Protein AF-A0A3E3E5P9-F1 (afdb_monomer_lite)

Secondary structure (DSSP, 8-state):
-------S-HHHHHHHHHTT---STT-HHHHHHHHHTTSSSPPEEEE-SS-EEEE---TT-------S---HHHHHHHHHHHHH-TT----

Structure (mmCIF, N/CA/C/O backbone):
data_AF-A0A3E3E5P9-F1
#
_entry.id   AF-A0A3E3E5P9-F1
#
loop_
_atom_site.group_PDB
_atom_site.id
_atom_site.type_symbol
_atom_site.label_atom_id
_atom_site.label_alt_id
_atom_site.label_comp_id
_atom_site.label_asym_id
_atom_site.label_entity_id
_atom_site.label_seq_id
_atom_site.pdbx_PDB_ins_code
_atom_site.Cartn_x
_atom_site.Cartn_y
_atom_site.Cartn_z
_atom_site.occupancy
_atom_site.B_iso_or_equiv
_atom_site.auth_seq_id
_atom_site.auth_comp_id
_atom_site.auth_asym_id
_atom_site.auth_atom_id
_atom_site.pdbx_PDB_model_num
ATOM 1 N N . MET A 1 1 ? 1.465 12.434 -20.240 1.00 42.09 1 MET A N 1
ATOM 2 C CA . MET A 1 1 ? 2.055 11.906 -18.991 1.00 42.09 1 MET A CA 1
ATOM 3 C C . MET A 1 1 ? 3.185 10.954 -19.356 1.00 42.09 1 MET A C 1
ATOM 5 O O . MET A 1 1 ? 2.935 9.788 -19.615 1.00 42.09 1 MET A O 1
ATOM 9 N N . SER A 1 2 ? 4.412 11.457 -19.466 1.00 47.69 2 SER A N 1
ATOM 10 C CA . SER A 1 2 ? 5.605 10.660 -19.782 1.00 47.69 2 SER A CA 1
ATOM 11 C C . SER A 1 2 ? 6.449 10.490 -18.518 1.00 47.69 2 SER A C 1
ATOM 13 O O . SER A 1 2 ? 7.516 11.081 -18.387 1.00 47.69 2 SER A O 1
ATOM 15 N N . GLY A 1 3 ? 5.924 9.741 -17.548 1.00 58.12 3 GLY A N 1
ATOM 16 C CA . GLY A 1 3 ? 6.714 9.279 -16.411 1.00 58.12 3 GLY A CA 1
ATOM 17 C C . GLY A 1 3 ? 7.428 7.994 -16.810 1.00 58.12 3 GLY A C 1
ATOM 18 O O . GLY A 1 3 ? 6.768 6.997 -17.097 1.00 58.12 3 GLY A O 1
ATOM 19 N N . ILE A 1 4 ? 8.760 8.013 -16.868 1.00 57.75 4 ILE A N 1
ATOM 20 C CA . ILE A 1 4 ? 9.549 6.797 -17.084 1.00 57.75 4 ILE A CA 1
ATOM 21 C C . ILE A 1 4 ? 9.437 5.962 -15.806 1.00 57.75 4 ILE A C 1
ATOM 23 O O . ILE A 1 4 ? 9.989 6.321 -14.768 1.00 57.75 4 ILE A O 1
ATOM 27 N N . GLN A 1 5 ? 8.695 4.859 -15.877 1.00 62.97 5 GLN A N 1
ATOM 28 C CA . GLN A 1 5 ? 8.636 3.876 -14.800 1.00 62.97 5 GLN A CA 1
ATOM 29 C C . GLN A 1 5 ? 9.952 3.094 -14.793 1.00 62.97 5 GLN A C 1
ATOM 31 O O . GLN A 1 5 ? 10.289 2.441 -15.779 1.00 62.97 5 GLN A O 1
ATOM 36 N N . THR A 1 6 ? 10.717 3.186 -13.704 1.00 73.25 6 THR A N 1
ATOM 37 C CA . THR A 1 6 ? 12.026 2.531 -13.579 1.00 7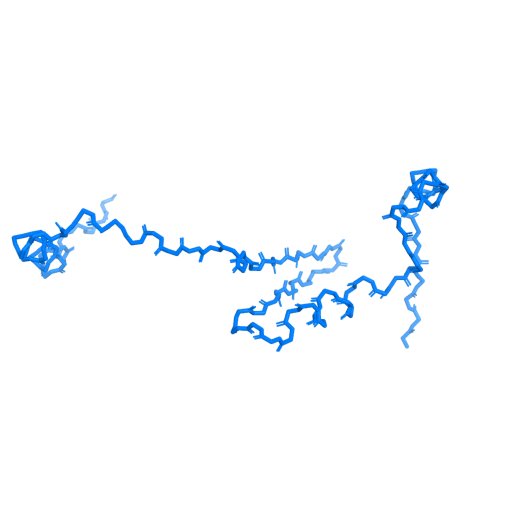3.25 6 THR A CA 1
ATOM 38 C C . THR A 1 6 ? 12.158 1.764 -12.268 1.00 73.25 6 THR A C 1
ATOM 40 O O . THR A 1 6 ? 11.562 2.111 -11.246 1.00 73.25 6 THR A O 1
ATOM 43 N N . TYR A 1 7 ? 12.974 0.713 -12.295 1.00 81.81 7 TYR A N 1
ATOM 44 C CA . TYR A 1 7 ? 13.324 -0.080 -11.127 1.00 81.81 7 TYR A CA 1
ATOM 45 C C . TYR A 1 7 ? 14.465 0.590 -10.362 1.00 81.81 7 TYR A C 1
ATOM 47 O O . TYR A 1 7 ? 15.552 0.771 -10.905 1.00 81.81 7 TYR A O 1
ATOM 55 N N . ARG A 1 8 ? 14.274 0.875 -9.067 1.00 85.56 8 ARG A N 1
ATOM 56 C CA . ARG A 1 8 ? 15.386 1.344 -8.215 1.00 85.56 8 ARG A CA 1
ATOM 57 C C . ARG A 1 8 ? 16.436 0.258 -7.958 1.00 85.56 8 ARG A C 1
ATOM 59 O O . ARG A 1 8 ? 17.612 0.569 -7.828 1.00 85.56 8 ARG A O 1
ATOM 66 N N . ASN A 1 9 ? 16.021 -1.011 -7.905 1.00 91.88 9 ASN A N 1
ATOM 67 C CA . ASN A 1 9 ? 16.921 -2.156 -7.761 1.00 91.88 9 ASN A CA 1
ATOM 68 C C . ASN A 1 9 ? 16.515 -3.301 -8.714 1.00 91.88 9 ASN A C 1
ATOM 70 O O . ASN A 1 9 ? 15.715 -4.159 -8.336 1.00 91.88 9 ASN A O 1
ATOM 74 N N . PRO A 1 10 ? 17.070 -3.341 -9.940 1.00 90.81 10 PRO A N 1
ATOM 75 C CA . PRO A 1 10 ? 16.727 -4.357 -10.939 1.00 90.81 10 PRO A CA 1
ATOM 76 C C . PRO A 1 10 ? 17.045 -5.797 -10.513 1.00 90.81 10 PRO A C 1
ATOM 78 O O . PRO A 1 10 ? 16.341 -6.724 -10.902 1.00 90.81 10 PRO A O 1
ATOM 81 N N . ARG A 1 11 ? 18.089 -6.008 -9.696 1.00 94.94 11 ARG A N 1
ATOM 82 C CA . ARG A 1 11 ? 18.461 -7.352 -9.221 1.00 94.94 11 ARG A CA 1
ATOM 83 C C . ARG A 1 11 ? 17.424 -7.906 -8.251 1.00 94.94 11 ARG A C 1
ATOM 85 O O . ARG A 1 11 ? 17.036 -9.061 -8.377 1.00 94.94 11 ARG A O 1
ATOM 92 N N . LEU A 1 12 ? 16.962 -7.077 -7.314 1.00 94.31 12 LEU A N 1
ATOM 93 C CA . LEU A 1 12 ? 15.931 -7.470 -6.353 1.00 94.31 12 LEU A CA 1
ATOM 94 C C . LEU A 1 12 ? 14.613 -7.803 -7.060 1.00 94.31 12 LEU A C 1
ATOM 96 O O . LEU A 1 12 ? 13.990 -8.819 -6.768 1.00 94.31 12 LEU A O 1
ATOM 100 N N . VAL A 1 13 ? 14.242 -6.980 -8.040 1.00 91.88 13 VAL A N 1
ATOM 101 C CA . VAL A 1 13 ? 13.073 -7.208 -8.897 1.00 91.88 13 VAL A CA 1
ATOM 102 C C . VAL A 1 13 ? 13.186 -8.547 -9.612 1.00 91.88 13 VAL A C 1
ATOM 104 O O . VAL A 1 13 ? 12.247 -9.327 -9.567 1.00 91.88 13 VAL A O 1
ATOM 107 N N . HIS A 1 14 ? 14.334 -8.840 -10.228 1.00 92.81 14 HIS A N 1
ATOM 108 C CA . HIS A 1 14 ? 14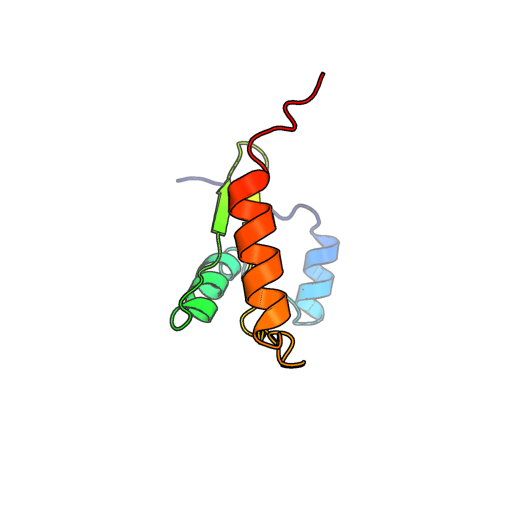.530 -10.101 -10.940 1.00 92.81 14 HIS A CA 1
ATOM 109 C C . HIS A 1 14 ? 14.372 -11.323 -10.028 1.00 92.81 14 HIS A C 1
ATOM 111 O O . HIS A 1 14 ? 13.776 -12.319 -10.429 1.00 92.81 14 HIS A O 1
ATOM 117 N N . ILE A 1 15 ? 14.878 -11.247 -8.793 1.00 96.00 15 ILE A N 1
ATOM 118 C CA . ILE A 1 15 ? 14.713 -12.321 -7.807 1.00 96.00 15 ILE A CA 1
ATOM 119 C C . ILE A 1 15 ? 13.233 -12.494 -7.452 1.00 96.00 15 ILE A C 1
ATOM 121 O O . ILE A 1 15 ? 12.728 -13.612 -7.498 1.00 96.00 15 ILE A O 1
ATOM 125 N N . PHE A 1 16 ? 12.519 -11.413 -7.131 1.00 95.06 16 PHE A N 1
ATOM 126 C CA . PHE A 1 16 ? 11.102 -11.503 -6.775 1.00 95.06 16 PHE A CA 1
ATOM 127 C C . PHE A 1 16 ? 10.212 -11.947 -7.938 1.00 95.06 16 PHE A C 1
ATOM 129 O O . PHE A 1 16 ? 9.258 -12.684 -7.708 1.00 95.06 16 PHE A O 1
ATOM 136 N N . ASP A 1 17 ? 10.549 -11.564 -9.169 1.00 92.44 17 ASP A N 1
ATOM 137 C CA . ASP A 1 17 ? 9.887 -12.035 -10.387 1.00 92.44 17 ASP A CA 1
ATOM 138 C C . ASP A 1 17 ? 10.086 -13.547 -10.565 1.00 92.44 17 ASP A C 1
ATOM 140 O O . ASP A 1 17 ? 9.122 -14.297 -10.699 1.00 92.44 17 ASP A O 1
ATOM 144 N N . LYS A 1 18 ? 11.330 -14.032 -10.430 1.00 95.31 18 LYS A N 1
ATOM 145 C CA . LYS A 1 18 ? 11.642 -15.472 -10.476 1.00 95.31 18 LYS A CA 1
ATOM 146 C C . LYS A 1 18 ? 10.946 -16.282 -9.386 1.00 95.31 18 LYS A C 1
ATOM 148 O O . LYS A 1 18 ? 10.643 -17.450 -9.616 1.00 95.31 18 LYS A O 1
ATOM 153 N N . LEU A 1 19 ? 10.718 -15.684 -8.219 1.00 96.81 19 LEU A N 1
ATOM 154 C CA . LEU A 1 19 ? 9.989 -16.304 -7.113 1.00 96.81 19 LEU A CA 1
ATOM 155 C C . LEU A 1 19 ? 8.461 -16.175 -7.243 1.00 96.81 19 LEU A C 1
ATOM 157 O O . LEU A 1 19 ? 7.749 -16.751 -6.426 1.00 96.81 19 LEU A O 1
ATOM 161 N N . GLY A 1 20 ? 7.946 -15.428 -8.227 1.00 93.00 20 GLY A N 1
ATOM 162 C CA . GLY A 1 20 ? 6.510 -15.177 -8.383 1.00 93.00 20 GLY A CA 1
ATOM 163 C C . GLY A 1 20 ? 5.906 -14.305 -7.274 1.00 93.00 20 GLY A C 1
ATOM 164 O O . GLY A 1 20 ? 4.717 -14.412 -6.992 1.00 93.00 20 GLY A O 1
ATOM 165 N N . LEU A 1 21 ? 6.720 -13.470 -6.618 1.00 92.88 21 LEU A N 1
ATOM 166 C CA . LEU A 1 21 ? 6.308 -12.604 -5.502 1.00 92.88 21 LEU A CA 1
ATOM 167 C C . LEU A 1 21 ? 5.884 -11.200 -5.945 1.00 92.88 21 LEU A C 1
ATOM 169 O O . LEU A 1 21 ? 5.329 -10.444 -5.150 1.00 92.88 21 LEU A O 1
ATOM 173 N N . ILE A 1 22 ? 6.186 -10.830 -7.188 1.00 89.69 22 ILE A N 1
ATOM 174 C CA . ILE A 1 22 ? 5.781 -9.559 -7.784 1.00 89.69 22 ILE A CA 1
ATOM 175 C C . ILE A 1 22 ? 5.113 -9.800 -9.131 1.00 89.69 22 ILE A C 1
ATOM 177 O O . ILE A 1 22 ? 5.155 -10.882 -9.706 1.00 89.69 22 ILE A O 1
ATOM 181 N N . GLU A 1 23 ? 4.506 -8.743 -9.633 1.00 84.06 23 GLU A N 1
ATOM 182 C CA . GLU A 1 23 ? 3.685 -8.720 -10.829 1.00 84.06 23 GLU A CA 1
ATOM 183 C C . GLU A 1 23 ? 4.032 -7.494 -11.682 1.00 84.06 23 GLU A C 1
ATOM 185 O O .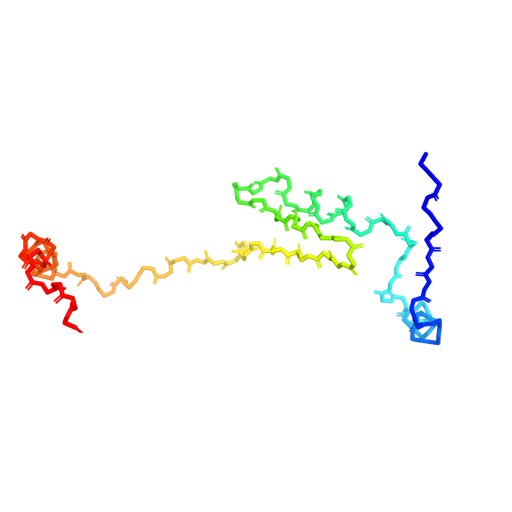 GLU A 1 23 ? 4.904 -6.694 -11.326 1.00 84.06 23 GLU A O 1
ATOM 190 N N . ASN A 1 24 ? 3.346 -7.338 -12.818 1.00 78.12 24 ASN A N 1
ATOM 191 C CA . ASN A 1 24 ? 3.612 -6.263 -13.773 1.00 78.12 24 ASN A CA 1
ATOM 192 C C . ASN A 1 24 ? 3.627 -4.878 -13.107 1.00 78.12 24 ASN A C 1
ATOM 194 O O . ASN A 1 24 ? 2.732 -4.512 -12.339 1.00 78.12 24 ASN A O 1
ATOM 198 N N . PHE A 1 25 ? 4.631 -4.071 -13.447 1.00 75.62 25 PHE A N 1
ATOM 199 C CA . PHE A 1 25 ? 4.837 -2.761 -12.835 1.00 75.62 25 PHE A CA 1
ATOM 200 C C . PHE A 1 25 ? 3.636 -1.821 -13.000 1.00 75.62 25 PHE A C 1
ATOM 202 O O . PHE A 1 25 ? 2.975 -1.796 -14.034 1.00 75.62 25 PHE A O 1
ATOM 209 N N . GLY A 1 26 ? 3.351 -1.042 -11.953 1.00 78.00 26 GLY A N 1
ATOM 210 C CA . GLY A 1 26 ? 2.263 -0.057 -11.937 1.00 78.00 26 GLY A CA 1
ATOM 211 C C . GLY A 1 26 ? 0.866 -0.622 -11.661 1.00 78.00 26 GLY A C 1
ATOM 212 O O . GLY A 1 26 ? -0.063 0.153 -11.455 1.00 78.00 26 GLY A O 1
ATOM 213 N N . THR A 1 27 ? 0.699 -1.945 -11.587 1.00 86.94 27 THR A N 1
ATOM 214 C CA . THR A 1 27 ? -0.621 -2.547 -11.331 1.00 86.94 27 THR A CA 1
ATOM 215 C C . THR A 1 27 ? -0.970 -2.661 -9.836 1.00 86.94 27 THR A C 1
ATOM 217 O O . THR A 1 27 ? -2.140 -2.807 -9.488 1.00 86.94 27 THR A O 1
ATOM 220 N N . GLY A 1 28 ? 0.023 -2.511 -8.947 1.00 87.75 28 GLY A N 1
ATOM 221 C CA . GLY A 1 28 ? -0.157 -2.628 -7.496 1.00 87.75 28 GLY A CA 1
ATOM 222 C C . GLY A 1 28 ? -1.081 -1.562 -6.900 1.00 87.75 28 GLY A C 1
ATOM 223 O O . GLY A 1 28 ? -1.965 -1.905 -6.131 1.00 87.75 28 GLY A O 1
ATOM 224 N N . ILE A 1 29 ? -0.947 -0.290 -7.302 1.00 88.69 29 ILE A N 1
ATOM 225 C CA . ILE A 1 29 ? -1.781 0.806 -6.770 1.00 88.69 29 ILE A CA 1
ATOM 226 C C . ILE A 1 29 ? -3.273 0.591 -7.097 1.00 88.69 29 ILE A C 1
ATOM 228 O O . ILE A 1 29 ? -4.076 0.573 -6.163 1.00 88.69 29 ILE A O 1
ATOM 232 N N . PRO A 1 30 ? -3.674 0.361 -8.367 1.00 90.56 30 PRO A N 1
ATOM 233 C CA . PRO A 1 30 ? -5.063 0.036 -8.689 1.00 90.56 30 PRO A CA 1
ATOM 234 C C . PRO A 1 30 ? -5.596 -1.190 -7.942 1.00 90.56 30 PRO A C 1
ATOM 236 O O . PRO A 1 30 ? -6.739 -1.175 -7.491 1.00 90.56 30 PRO A O 1
ATOM 239 N N . ARG A 1 31 ? -4.782 -2.244 -7.780 1.00 92.44 31 ARG A N 1
ATOM 240 C CA . ARG A 1 31 ? -5.201 -3.436 -7.030 1.00 92.44 31 ARG A CA 1
ATOM 241 C C . ARG A 1 31 ? -5.376 -3.168 -5.546 1.00 92.44 31 ARG A C 1
ATOM 243 O O . ARG A 1 31 ? -6.337 -3.672 -4.981 1.00 92.44 31 ARG A O 1
ATOM 250 N N . THR A 1 32 ? -4.518 -2.356 -4.936 1.00 93.69 32 THR A N 1
ATOM 251 C CA . THR A 1 32 ? -4.696 -1.931 -3.545 1.00 93.69 32 THR A CA 1
ATOM 252 C C . THR A 1 32 ? -6.061 -1.274 -3.360 1.00 93.69 32 THR A C 1
ATOM 254 O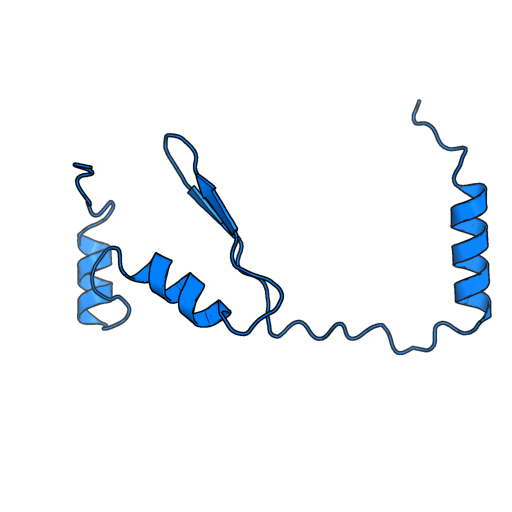 O . THR A 1 32 ? -6.812 -1.703 -2.496 1.00 93.69 32 THR A O 1
ATOM 257 N N . PHE A 1 33 ? -6.447 -0.314 -4.207 1.00 93.62 33 PHE A N 1
ATOM 258 C CA . PHE A 1 33 ? -7.784 0.290 -4.119 1.00 93.62 33 PHE A CA 1
ATOM 259 C C . PHE A 1 33 ? -8.910 -0.714 -4.389 1.00 93.62 33 PHE A C 1
ATOM 261 O O . PHE A 1 33 ? -9.911 -0.724 -3.678 1.00 93.62 33 PHE A O 1
ATOM 268 N N . TYR A 1 34 ? -8.743 -1.600 -5.375 1.00 95.38 34 TYR A N 1
ATOM 269 C CA . TYR A 1 34 ? -9.742 -2.625 -5.678 1.00 95.38 34 TYR A CA 1
ATOM 270 C C . TYR A 1 34 ? -9.983 -3.582 -4.502 1.00 95.38 34 TYR A C 1
ATOM 272 O O . TYR A 1 34 ? -11.132 -3.902 -4.205 1.00 95.38 34 TYR A O 1
ATOM 280 N N . SER A 1 35 ? -8.925 -4.013 -3.812 1.00 95.31 35 SER A N 1
ATOM 281 C CA . SER A 1 35 ? -9.022 -4.905 -2.650 1.00 95.31 35 SER A CA 1
ATOM 282 C C . SER A 1 35 ? -9.742 -4.265 -1.465 1.00 95.31 35 SER A C 1
ATOM 284 O O . SER A 1 35 ? -10.259 -4.986 -0.619 1.00 95.31 35 SER A O 1
ATOM 286 N N . TYR A 1 36 ? -9.792 -2.932 -1.409 1.00 96.75 36 TYR A N 1
ATOM 287 C CA . TYR A 1 36 ? -10.464 -2.192 -0.347 1.00 96.75 36 TYR A CA 1
ATOM 288 C C . TYR A 1 36 ? -11.870 -1.697 -0.730 1.00 96.75 36 TYR A C 1
ATOM 290 O O . TYR A 1 36 ? -12.547 -1.114 0.108 1.00 96.75 36 TYR A O 1
ATOM 298 N N . LYS A 1 37 ? -12.350 -1.948 -1.958 1.00 96.12 37 LYS A N 1
ATOM 299 C CA . LYS A 1 37 ? -13.580 -1.340 -2.511 1.00 96.12 37 LYS A CA 1
ATOM 300 C C . LYS A 1 37 ? -14.848 -1.535 -1.659 1.00 96.12 37 LYS A C 1
ATOM 302 O O . LYS A 1 37 ? -15.735 -0.693 -1.710 1.00 96.12 37 LYS A O 1
ATOM 307 N N . ASP A 1 38 ? -14.925 -2.640 -0.915 1.00 96.44 38 ASP A N 1
ATOM 308 C CA . ASP A 1 38 ? -16.093 -3.031 -0.115 1.00 96.44 38 ASP A CA 1
ATOM 309 C C . ASP A 1 38 ? -15.934 -2.675 1.380 1.00 96.44 38 ASP A C 1
ATOM 311 O O . ASP A 1 38 ? -16.811 -2.982 2.186 1.00 96.44 38 ASP A O 1
ATOM 315 N N . TYR A 1 39 ? -14.823 -2.040 1.771 1.00 94.56 39 TYR A N 1
ATOM 316 C CA . TYR A 1 39 ? -14.558 -1.621 3.149 1.00 94.56 39 TYR A CA 1
ATOM 317 C C . TYR A 1 39 ? -14.869 -0.134 3.346 1.00 94.56 39 TYR A C 1
ATOM 319 O O . TYR A 1 39 ? -14.653 0.687 2.459 1.00 94.56 39 TYR A O 1
ATOM 327 N N . GLU A 1 40 ? -15.338 0.239 4.537 1.00 92.00 40 GLU A N 1
ATOM 328 C CA . GLU A 1 40 ? -15.642 1.644 4.848 1.00 92.00 40 GLU A CA 1
ATOM 329 C C . GLU A 1 40 ? -14.381 2.519 4.854 1.00 92.00 40 GLU A C 1
ATOM 331 O O . GLU A 1 40 ? -14.391 3.641 4.347 1.00 92.00 40 GLU A O 1
ATOM 336 N N . MET A 1 41 ? -13.274 1.995 5.390 1.00 92.31 41 MET A N 1
ATOM 337 C CA . MET A 1 41 ? -11.995 2.697 5.423 1.00 92.31 41 MET A CA 1
ATOM 338 C C . MET A 1 41 ? -11.157 2.343 4.192 1.00 92.31 41 MET A C 1
ATOM 340 O O . MET A 1 41 ? -10.855 1.175 3.944 1.00 92.31 41 MET A O 1
ATOM 344 N N . GLN A 1 42 ? -10.756 3.366 3.439 1.00 95.69 42 GLN A N 1
ATOM 345 C CA . GLN A 1 42 ? -10.011 3.229 2.187 1.00 95.69 42 GLN A CA 1
ATOM 346 C C . GLN A 1 42 ? -8.507 3.504 2.378 1.00 95.69 42 GLN A C 1
ATOM 348 O O . GLN A 1 42 ? -8.131 4.229 3.300 1.00 95.69 42 GLN A O 1
ATOM 353 N N . PRO A 1 43 ? -7.629 2.963 1.512 1.00 96.75 43 PRO A N 1
ATOM 354 C CA . PRO A 1 43 ? -6.214 3.314 1.475 1.00 96.75 43 PRO A CA 1
ATOM 355 C C . PRO A 1 43 ? -5.996 4.802 1.193 1.00 96.75 43 PRO A C 1
ATOM 357 O O . PRO A 1 43 ? -6.643 5.371 0.312 1.00 96.75 43 PRO A O 1
ATOM 360 N N . GLU A 1 44 ? -5.023 5.415 1.862 1.00 95.56 44 GLU A N 1
ATOM 361 C CA . GLU A 1 44 ? -4.630 6.804 1.606 1.00 95.56 44 GLU A CA 1
ATOM 362 C C . GLU A 1 44 ? -3.288 6.861 0.883 1.00 95.56 44 GLU A C 1
ATOM 364 O O . GLU A 1 44 ? -2.334 6.177 1.256 1.00 95.56 44 GLU A O 1
ATOM 369 N N . PHE A 1 45 ? -3.207 7.711 -0.139 1.00 92.38 45 PHE A N 1
ATOM 370 C CA . PHE A 1 45 ? -1.985 7.972 -0.893 1.00 92.38 45 PHE A CA 1
ATOM 371 C C . PHE A 1 45 ? -1.582 9.432 -0.732 1.00 92.38 45 PHE A C 1
ATOM 373 O O . PHE A 1 45 ? -2.239 10.329 -1.257 1.00 92.38 45 PHE A O 1
ATOM 380 N N . ASN A 1 46 ? -0.463 9.658 -0.052 1.00 93.00 46 ASN A N 1
ATOM 381 C CA . ASN A 1 46 ? 0.117 10.980 0.140 1.00 93.00 46 ASN A CA 1
ATOM 382 C C . ASN A 1 46 ? 1.373 11.097 -0.722 1.00 93.00 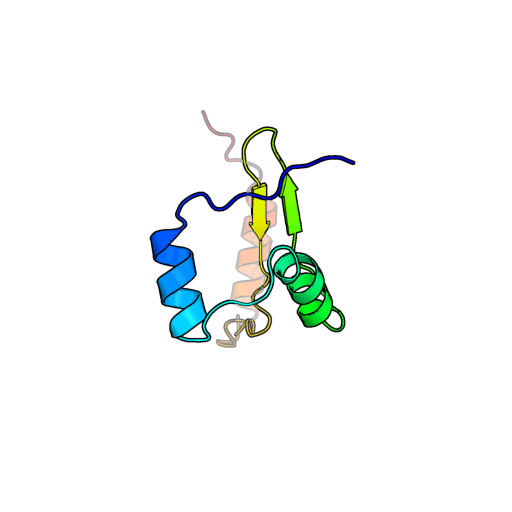46 ASN A C 1
ATOM 384 O O . ASN A 1 46 ? 2.354 10.392 -0.493 1.00 93.00 46 ASN A O 1
ATOM 388 N N . VAL A 1 47 ? 1.338 11.959 -1.737 1.00 90.12 47 VAL A N 1
ATOM 389 C CA . VAL A 1 47 ? 2.428 12.125 -2.710 1.00 90.12 47 VAL A CA 1
ATOM 390 C C . VAL A 1 47 ? 3.203 13.409 -2.413 1.00 90.12 47 VAL A C 1
ATOM 392 O O . VAL A 1 47 ? 2.617 14.459 -2.173 1.00 90.12 47 VAL A O 1
ATOM 395 N N . SER A 1 48 ? 4.527 13.310 -2.448 1.00 89.75 48 SER A N 1
ATOM 396 C CA . SER A 1 48 ? 5.493 14.407 -2.436 1.00 89.75 48 SER A CA 1
ATOM 397 C C . SER A 1 48 ? 6.293 14.381 -3.747 1.00 89.75 48 SER A C 1
ATOM 399 O O . SER A 1 48 ? 6.153 13.460 -4.553 1.00 89.75 48 SER A O 1
ATOM 401 N N . ASP A 1 49 ? 7.169 15.359 -3.957 1.00 87.81 49 ASP A N 1
ATOM 402 C CA . ASP A 1 49 ? 7.965 15.490 -5.182 1.00 87.81 49 ASP A CA 1
ATOM 403 C C . ASP A 1 49 ? 8.902 14.289 -5.418 1.00 87.81 49 ASP A C 1
ATOM 405 O O . ASP A 1 49 ? 9.201 13.932 -6.559 1.00 87.81 49 ASP A O 1
ATOM 409 N N . ASN A 1 50 ? 9.352 13.625 -4.346 1.00 86.56 50 ASN A N 1
ATOM 410 C CA . ASN A 1 50 ? 10.385 12.581 -4.413 1.00 86.56 50 ASN A CA 1
ATOM 411 C C . ASN A 1 50 ? 9.963 11.235 -3.814 1.00 86.56 50 ASN A C 1
ATOM 413 O O . ASN A 1 50 ? 10.680 10.236 -3.950 1.00 86.56 50 ASN A O 1
ATOM 417 N N . PHE A 1 51 ? 8.832 11.193 -3.119 1.00 85.62 51 PHE A N 1
ATOM 418 C CA . PHE A 1 51 ? 8.334 9.986 -2.478 1.00 85.62 51 PHE A CA 1
ATOM 419 C C . PHE A 1 51 ? 6.821 10.041 -2.345 1.00 85.62 51 PHE A C 1
ATOM 421 O O . PHE A 1 51 ? 6.200 11.091 -2.457 1.00 85.62 51 PHE A O 1
ATOM 428 N N . PHE A 1 52 ? 6.233 8.890 -2.074 1.00 88.31 52 PHE A N 1
ATOM 429 C CA . PHE A 1 52 ? 4.849 8.793 -1.663 1.00 88.31 52 PHE A CA 1
ATOM 430 C C . PHE A 1 52 ? 4.776 7.909 -0.423 1.00 88.31 52 PHE A C 1
ATOM 432 O O . PHE A 1 52 ? 5.633 7.048 -0.205 1.00 88.31 52 PHE A O 1
ATOM 439 N N . VAL A 1 53 ? 3.749 8.135 0.380 1.00 93.62 53 VAL A N 1
ATOM 440 C CA . VAL A 1 53 ? 3.389 7.329 1.541 1.00 93.62 53 VAL A CA 1
ATOM 441 C C . VAL A 1 53 ? 2.030 6.708 1.260 1.00 93.62 53 VAL A C 1
ATOM 443 O O . VAL A 1 53 ? 1.133 7.381 0.751 1.00 93.62 53 VAL A O 1
ATOM 446 N N . ILE A 1 54 ? 1.898 5.421 1.578 1.00 93.62 54 ILE A N 1
ATOM 447 C CA . ILE A 1 54 ? 0.634 4.690 1.502 1.00 93.62 54 ILE A CA 1
ATOM 448 C C . ILE A 1 54 ? 0.235 4.298 2.920 1.00 93.62 54 ILE A C 1
ATOM 450 O O . ILE A 1 54 ? 1.011 3.629 3.605 1.00 93.62 54 ILE A O 1
ATOM 454 N N . THR A 1 55 ? -0.976 4.664 3.325 1.00 95.38 55 THR A N 1
ATOM 455 C CA . THR A 1 55 ? -1.600 4.183 4.561 1.00 95.38 55 THR A CA 1
ATOM 456 C C . THR A 1 55 ? -2.619 3.111 4.201 1.00 95.38 55 THR A C 1
ATOM 458 O O . THR A 1 55 ? -3.527 3.362 3.411 1.00 95.38 55 THR A O 1
ATOM 461 N N . LEU A 1 56 ? -2.468 1.912 4.768 1.00 96.75 56 LEU A N 1
ATOM 462 C CA . LEU A 1 56 ? -3.388 0.791 4.572 1.00 96.75 56 LEU A CA 1
ATOM 463 C C . LEU A 1 56 ? -4.190 0.555 5.857 1.00 96.75 56 LEU A C 1
ATOM 465 O O . LEU A 1 56 ? -3.595 0.181 6.870 1.00 96.75 56 LEU A O 1
ATOM 469 N N . PRO A 1 57 ? -5.519 0.741 5.837 1.00 94.44 57 PRO A N 1
ATOM 470 C CA . PRO A 1 57 ? -6.365 0.399 6.970 1.00 94.44 57 PRO A CA 1
ATOM 471 C C . PRO A 1 57 ? -6.275 -1.089 7.323 1.00 94.44 57 PRO A C 1
ATOM 473 O O . PRO A 1 57 ? -6.290 -1.952 6.438 1.00 94.44 57 PRO A O 1
ATOM 476 N N . ASN A 1 58 ? -6.217 -1.401 8.619 1.00 93.19 58 ASN A N 1
ATOM 477 C CA . ASN A 1 58 ? -6.340 -2.776 9.091 1.00 93.19 58 ASN A CA 1
ATOM 478 C C . ASN A 1 58 ? -7.818 -3.183 9.120 1.00 93.19 58 ASN A C 1
ATOM 480 O O . ASN A 1 58 ? -8.540 -2.859 10.058 1.00 93.19 58 ASN A O 1
ATOM 484 N N . VAL A 1 59 ? -8.248 -3.943 8.116 1.00 91.12 59 VAL A N 1
ATOM 485 C CA . VAL A 1 59 ? -9.628 -4.445 8.007 1.00 91.12 59 VAL A CA 1
ATOM 486 C C . VAL A 1 59 ? -9.960 -5.562 9.000 1.00 91.12 59 VAL A C 1
ATOM 488 O O . VAL A 1 59 ? -11.128 -5.858 9.227 1.00 91.12 59 VAL A O 1
ATOM 491 N N . ASN A 1 60 ? -8.942 -6.178 9.607 1.00 89.94 60 ASN A N 1
ATOM 492 C CA . ASN A 1 60 ? -9.108 -7.211 10.630 1.00 89.94 60 ASN A CA 1
ATOM 493 C C . ASN A 1 60 ? -9.110 -6.626 12.044 1.00 89.94 60 ASN A C 1
ATOM 495 O O . ASN A 1 60 ? -9.122 -7.384 13.013 1.00 89.94 60 ASN A O 1
ATOM 499 N N . TYR A 1 61 ? -9.046 -5.298 12.179 1.00 84.38 61 TYR A N 1
ATOM 500 C CA . TYR A 1 61 ? -9.129 -4.651 13.476 1.00 84.38 61 TYR A CA 1
ATOM 501 C C . TYR A 1 61 ? -10.551 -4.799 14.015 1.00 84.38 61 TYR A C 1
ATOM 503 O O . TYR A 1 61 ? -11.439 -3.997 13.734 1.00 84.38 61 TYR A O 1
ATOM 511 N N . GLN A 1 62 ? -10.764 -5.855 14.790 1.00 74.44 62 GLN A N 1
ATOM 512 C CA . GLN A 1 62 ? -11.854 -5.877 15.739 1.00 74.44 62 GLN A CA 1
ATOM 513 C C . GLN A 1 62 ? -11.417 -4.950 16.857 1.00 74.44 62 GLN A C 1
ATOM 515 O O . GLN A 1 62 ? -10.395 -5.177 17.508 1.00 74.44 62 GLN A O 1
ATOM 520 N N . ASN A 1 63 ? -12.165 -3.867 17.038 1.00 63.56 63 ASN A N 1
ATOM 521 C CA . ASN A 1 63 ? -12.122 -3.164 18.298 1.00 63.56 63 ASN A CA 1
ATOM 522 C C . ASN A 1 63 ? -12.718 -4.156 19.295 1.00 63.56 63 ASN A C 1
ATOM 524 O O . ASN A 1 63 ? -13.931 -4.146 19.530 1.00 63.56 63 ASN A O 1
ATOM 528 N N . ASP A 1 64 ? -11.871 -5.029 19.848 1.00 57.78 64 ASP A N 1
ATOM 529 C CA . ASP A 1 64 ? -12.072 -5.601 21.169 1.00 57.78 64 ASP A CA 1
ATOM 530 C C . ASP A 1 64 ? -12.055 -4.393 22.106 1.00 57.78 64 ASP A C 1
ATOM 532 O O . ASP A 1 64 ? -11.102 -4.126 22.836 1.00 57.78 64 ASP A O 1
ATOM 536 N N . SER A 1 65 ? -13.127 -3.599 22.005 1.00 56.69 65 SER A N 1
ATOM 537 C CA . SER A 1 65 ? -13.609 -2.734 23.050 1.00 56.69 65 SER A CA 1
ATOM 538 C C . SER A 1 65 ? -13.471 -3.618 24.253 1.00 56.69 65 SER A C 1
ATOM 540 O O . SER A 1 65 ? -14.057 -4.701 24.266 1.00 56.69 65 SER A O 1
ATOM 542 N N . ILE A 1 66 ? -12.596 -3.211 25.160 1.00 55.12 66 ILE A N 1
ATOM 543 C CA . ILE A 1 66 ? -12.477 -3.769 26.488 1.00 55.12 66 ILE A CA 1
ATOM 544 C C . ILE A 1 66 ? -13.917 -4.018 26.956 1.00 55.12 66 ILE A C 1
ATOM 546 O O . ILE A 1 66 ? -14.642 -3.098 27.319 1.00 55.12 66 ILE A O 1
ATOM 550 N N . ASN A 1 67 ? -14.358 -5.265 26.799 1.00 50.75 67 ASN A N 1
ATOM 551 C CA . ASN A 1 67 ? -15.641 -5.774 27.257 1.00 50.75 67 ASN A CA 1
ATOM 552 C C . ASN A 1 67 ? -15.458 -6.263 28.697 1.00 50.75 67 ASN A C 1
ATOM 554 O O . ASN A 1 67 ? -16.339 -6.913 29.256 1.00 50.75 67 ASN A O 1
ATOM 558 N N . ASP A 1 68 ? -14.343 -5.890 29.341 1.00 53.94 68 ASP A N 1
ATOM 559 C CA . ASP A 1 68 ? -14.368 -5.600 30.762 1.00 53.94 68 ASP A CA 1
ATOM 560 C C . ASP A 1 68 ? -15.271 -4.386 30.898 1.00 53.94 68 ASP A C 1
ATOM 562 O O . ASP A 1 68 ? -14.815 -3.249 30.826 1.00 53.94 68 ASP A O 1
ATOM 566 N N . SER A 1 69 ? -16.574 -4.669 30.955 1.00 55.91 69 SER A N 1
ATOM 567 C CA . SER A 1 69 ? -17.652 -3.775 31.352 1.00 55.91 69 SER A CA 1
ATOM 568 C C . SER A 1 69 ? -17.058 -2.553 32.038 1.00 55.91 69 SER A C 1
ATOM 570 O O . SER A 1 69 ? -16.633 -2.652 33.195 1.00 55.91 69 SER A O 1
ATOM 572 N N . ILE A 1 70 ? -16.952 -1.422 31.331 1.00 58.53 70 ILE A N 1
ATOM 573 C CA . ILE A 1 70 ? -16.734 -0.159 32.022 1.00 58.53 70 ILE A CA 1
ATOM 574 C C . ILE A 1 70 ? -18.007 -0.016 32.837 1.00 58.53 70 ILE A C 1
ATOM 576 O O . ILE A 1 70 ? -19.046 0.383 32.320 1.00 58.53 70 ILE A O 1
ATOM 580 N N . ASN A 1 71 ? -17.942 -0.488 34.080 1.00 67.06 71 ASN A N 1
ATOM 581 C CA . ASN A 1 71 ? -19.036 -0.419 35.025 1.00 67.06 71 ASN A CA 1
ATOM 582 C C . ASN A 1 71 ? -19.465 1.050 35.068 1.00 67.06 71 ASN A C 1
ATOM 584 O O . ASN A 1 71 ? -18.603 1.910 34.892 1.00 67.06 71 ASN A O 1
ATOM 588 N N . ASP A 1 72 ? -20.741 1.356 35.289 1.00 72.12 72 ASP A N 1
ATOM 589 C CA . ASP A 1 72 ? -21.282 2.726 35.169 1.00 72.12 72 ASP A CA 1
ATOM 590 C C . ASP A 1 72 ? -20.400 3.801 35.852 1.00 72.12 72 ASP A C 1
ATOM 592 O O . ASP A 1 72 ? -20.200 4.896 35.331 1.00 72.12 72 ASP A O 1
ATOM 596 N N . LEU A 1 73 ? -19.727 3.424 36.946 1.00 78.62 73 LEU A N 1
ATOM 597 C CA . LEU A 1 73 ? -18.701 4.211 37.633 1.00 78.62 73 LEU A CA 1
ATOM 598 C C . LEU A 1 73 ? -17.543 4.701 36.734 1.00 78.62 73 LEU A C 1
ATOM 600 O O . LEU A 1 73 ? -17.103 5.840 36.854 1.00 78.62 73 LEU A O 1
ATOM 604 N N . GLY A 1 74 ? -17.007 3.856 35.855 1.00 76.88 74 GLY A N 1
ATOM 605 C CA . GLY A 1 74 ? -15.927 4.219 34.939 1.00 76.88 74 GLY A CA 1
ATOM 606 C C . GLY A 1 74 ? -16.369 5.223 33.870 1.00 76.88 74 GLY A C 1
ATOM 607 O O . GLY A 1 74 ? -15.588 6.101 33.502 1.00 76.88 74 GLY A O 1
ATOM 608 N N . LEU A 1 75 ? -17.631 5.157 33.430 1.00 79.75 75 LEU A N 1
ATOM 609 C CA . LEU A 1 75 ? -18.229 6.153 32.534 1.00 79.75 75 LEU A CA 1
ATOM 610 C C . LEU A 1 75 ? -18.398 7.503 33.243 1.00 79.75 75 LEU A C 1
ATOM 612 O O . LEU A 1 75 ? -18.041 8.539 32.675 1.00 79.75 75 LEU A O 1
ATOM 616 N N . ASP A 1 76 ? -18.854 7.490 34.497 1.00 82.38 76 ASP A N 1
ATOM 617 C CA . ASP A 1 76 ? -18.990 8.698 35.318 1.00 82.38 76 ASP A CA 1
ATOM 618 C C . ASP A 1 76 ? -17.636 9.365 35.601 1.00 82.38 76 ASP A C 1
ATOM 620 O O . ASP A 1 76 ? -17.506 10.588 35.489 1.00 82.38 76 ASP A O 1
ATOM 624 N N . ILE A 1 77 ? -16.596 8.575 35.892 1.00 83.88 77 ILE A N 1
ATOM 625 C CA . ILE A 1 77 ? -15.230 9.083 36.094 1.00 83.88 77 ILE A CA 1
ATOM 626 C C . ILE A 1 77 ? -14.698 9.738 34.813 1.00 83.88 77 ILE A C 1
ATOM 628 O O . ILE A 1 77 ? -14.154 10.843 34.869 1.00 83.88 77 ILE A O 1
ATOM 632 N N . LEU A 1 78 ? -14.872 9.104 33.648 1.00 80.19 78 LEU A N 1
ATOM 633 C CA . LEU A 1 78 ? -14.437 9.673 32.366 1.00 80.19 78 LEU A CA 1
ATOM 634 C C . LEU A 1 78 ? -15.179 10.971 32.029 1.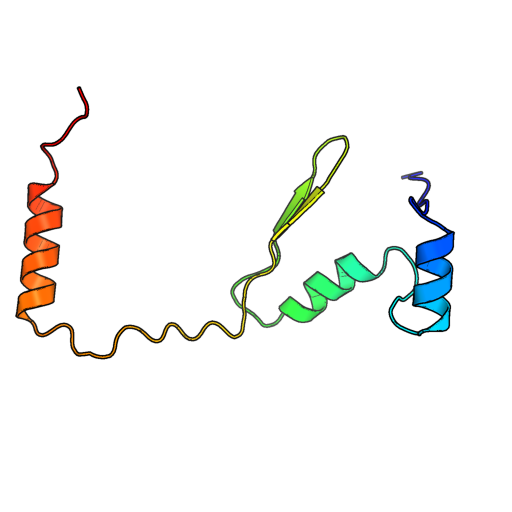00 80.19 78 LEU A C 1
ATOM 636 O O . LEU A 1 78 ? -14.564 11.928 31.547 1.00 80.19 78 LEU A O 1
ATOM 640 N N . LYS A 1 79 ? -16.484 11.026 32.311 1.00 83.19 79 LYS A N 1
ATOM 641 C CA . LYS A 1 79 ? -17.297 12.231 32.128 1.00 83.19 79 LYS A CA 1
ATOM 642 C C . LYS A 1 79 ? -16.803 13.369 33.021 1.00 83.19 79 LYS A C 1
ATOM 644 O O . LYS A 1 79 ? -16.542 14.459 32.513 1.00 83.19 79 LYS A O 1
ATOM 649 N N . TYR A 1 80 ? -16.572 13.092 34.305 1.00 85.44 80 TYR A N 1
ATOM 650 C CA . TYR A 1 80 ? -16.023 14.063 35.250 1.00 85.44 80 TYR A CA 1
ATOM 651 C C . TYR A 1 80 ? -14.650 14.585 34.808 1.00 85.44 80 TYR A C 1
ATOM 653 O O . TYR A 1 80 ? -14.423 15.795 34.804 1.00 85.44 80 TYR A O 1
ATOM 661 N N . ILE A 1 81 ? -13.737 13.704 34.387 1.00 85.44 81 ILE A N 1
ATOM 662 C CA . ILE A 1 81 ? -12.403 14.108 33.916 1.00 85.44 81 ILE A CA 1
ATOM 663 C C . ILE A 1 81 ? -12.517 15.023 32.695 1.00 85.44 81 ILE A C 1
ATOM 665 O O . ILE A 1 81 ? -11.843 16.046 32.648 1.00 85.44 81 ILE A O 1
ATOM 669 N N . LYS A 1 82 ? -13.389 14.710 31.731 1.00 80.88 82 LYS A N 1
ATOM 670 C CA . LYS A 1 82 ? -13.570 15.521 30.517 1.00 80.88 82 LYS A CA 1
ATOM 671 C C . LYS A 1 82 ? -14.180 16.894 30.808 1.00 80.88 82 LYS A C 1
ATOM 673 O O . LYS A 1 82 ? -13.772 17.880 30.200 1.00 80.88 82 LYS A O 1
ATOM 678 N N . GLU A 1 83 ? -15.127 16.960 31.739 1.00 82.12 83 GLU A N 1
ATOM 679 C CA . GLU A 1 83 ? -15.749 18.214 32.185 1.00 82.12 83 GLU A CA 1
ATOM 680 C C . GLU A 1 83 ? -14.767 19.098 32.975 1.00 82.12 83 GLU A C 1
ATOM 682 O O . GLU A 1 83 ? -14.862 20.322 32.912 1.00 82.12 83 GLU A O 1
ATOM 687 N N . ASN A 1 84 ? -13.786 18.493 33.656 1.00 78.19 84 ASN A N 1
ATOM 688 C CA . ASN A 1 84 ? -12.841 19.191 34.536 1.00 78.19 84 ASN A CA 1
ATOM 689 C C . ASN A 1 84 ? -11.396 19.271 33.997 1.00 78.19 84 ASN A C 1
ATOM 691 O O . ASN A 1 84 ? -10.536 19.864 34.645 1.00 78.19 84 ASN A O 1
ATOM 695 N N . GLN A 1 85 ? -11.098 18.724 32.811 1.00 62.75 85 GLN A N 1
ATOM 696 C CA . GLN A 1 85 ? -9.782 18.854 32.162 1.00 62.75 85 GLN A CA 1
ATOM 697 C C . GLN A 1 85 ? -9.556 20.204 31.472 1.00 62.75 85 GLN A C 1
ATOM 699 O O . GLN A 1 85 ? -8.451 20.477 30.995 1.00 62.75 85 GLN A O 1
ATOM 704 N N . VAL A 1 86 ? -10.536 21.107 31.488 1.00 56.62 86 VAL A N 1
ATOM 705 C CA . VAL A 1 86 ? -10.261 22.528 31.272 1.00 56.62 86 VAL A CA 1
ATOM 706 C C . VAL A 1 86 ? -9.594 23.052 32.541 1.00 56.62 86 VAL A C 1
ATOM 708 O O . VAL A 1 86 ? -10.303 23.591 33.369 1.00 56.62 86 VAL A O 1
ATOM 711 N N . LEU A 1 87 ? -8.284 22.836 32.735 1.00 54.19 87 LEU A N 1
ATOM 712 C CA . LEU A 1 87 ? -7.408 23.684 33.579 1.00 54.19 87 LEU A CA 1
ATOM 713 C C . LEU A 1 87 ? -5.919 23.261 33.634 1.00 54.19 87 LEU A C 1
ATOM 715 O O . LEU A 1 87 ? -5.191 23.735 34.500 1.00 54.19 87 LEU A O 1
ATOM 719 N N . MET A 1 88 ? -5.401 22.452 32.704 1.00 46.28 88 MET A N 1
ATOM 720 C CA . MET A 1 88 ? -3.940 22.338 32.539 1.00 46.28 88 MET A CA 1
ATOM 721 C C . MET A 1 88 ? -3.516 22.851 31.166 1.00 46.28 88 MET A C 1
ATOM 723 O O . MET A 1 88 ? -3.248 22.088 30.243 1.00 46.28 88 MET A O 1
ATOM 727 N N . HIS A 1 89 ? -3.480 24.181 31.041 1.00 46.69 89 HIS A N 1
ATOM 728 C CA . HIS A 1 89 ? -2.620 24.812 30.044 1.00 46.69 89 HIS A CA 1
ATOM 729 C C . HIS A 1 89 ? -1.157 24.526 30.426 1.00 46.69 89 HIS A C 1
ATOM 731 O O . HIS A 1 89 ? -0.824 24.628 31.610 1.00 46.69 89 HIS A O 1
ATOM 737 N N . PRO A 1 90 ? -0.288 24.168 29.468 1.00 46.34 90 PRO A N 1
ATOM 738 C CA . PRO A 1 90 ? 1.135 24.021 29.730 1.00 46.34 90 PRO A CA 1
ATOM 739 C C . PRO A 1 90 ? 1.742 25.396 30.044 1.00 46.34 90 PRO A C 1
ATOM 741 O O . PRO A 1 90 ? 1.437 26.380 29.366 1.00 46.34 90 PRO A O 1
ATOM 744 N N . HIS A 1 91 ? 2.578 25.448 31.082 1.00 40.66 91 HIS A N 1
ATOM 745 C CA . HIS A 1 91 ? 3.574 26.506 31.250 1.00 40.66 91 HIS A CA 1
ATOM 746 C C . HIS A 1 91 ? 4.769 26.252 30.333 1.00 40.66 91 HIS A C 1
ATOM 748 O O . HIS A 1 91 ? 5.134 25.064 30.170 1.00 40.66 91 HIS A O 1
#

Foldseek 3Di:
DDDPDDDPDVVVVVVCVVVVNDDDPPVVVVVQQVVCVPPPDGWDWADDPPDIDIDRDDPPDDPPVVPPPCDVVNVVVVVVCVVPVVPDDDD

Radius of gyration: 23.21 Å; chains: 1; bounding box: 40×43×57 Å

Sequence (91 aa):
MSGIQTYRNPRLVHIFDKLGLIENFGTGIPRTFYSYKDYEMQPEFNVSDNFFVITLPNVNYQNDSINDSINDLGLDILKYIKENQVLMHPH

Organism: NCBI:txid1323

pLDDT: mean 80.83, std 16.0, range [40.66, 96.81]

InterPro domains:
  IPR038475 RecG, C-terminal domain superfamily [G3DSA:3.30.565.60] (1-60)